Protein AF-A0A2H1W1W8-F1 (afdb_monomer_lite)

Foldseek 3Di:
DDDDDDDDDDDDDDDDPPPPPPPPPPDDDPPPPFDFQPDDDPVLVVVCVPPQDDDDDVPDDPDDDPVNVLSVSLSRGDPVPDDPVVVVLCPDVLVVQLVVLVVVLVVLVVVVVVVVVVVVVCVVPDPDDPVVVVVVVVSVVVSVVSVVSNVVSVVVSVD

InterPro domains:
  IPR026142 Protein phosphatase 1 regulatory subunit 36 [PF14895] (29-158)
  IPR026142 Protein phosphatase 1 regulatory subunit 36 [PTHR21055] (28-158)

Organism: Spodoptera frugiperda (NCBI:txid7108)

Sequence (159 aa):
MGRVRDATRCTHGDNPPVHRVHIQTKTKLPTGTVKFKDEVDIIEQIRYRRLYRRRLKIGEADVITLQDIKDLALFTAPTSILTPKLIHMLHTPTIERFLRALILYCAYYLQTAAEMSKRMSELISKVRTLNCDRIENEFQDNLADLRLLVAKEYCMFLI

Radius of gyration: 29.95 Å; chains: 1; bounding box: 75×99×59 Å

Structure (mmCIF, N/CA/C/O backbone):
data_AF-A0A2H1W1W8-F1
#
_entry.id   AF-A0A2H1W1W8-F1
#
loop_
_atom_site.group_PDB
_atom_site.id
_atom_site.type_symbol
_atom_site.label_atom_id
_atom_site.label_alt_id
_atom_site.label_comp_id
_atom_site.label_asym_id
_atom_site.label_entity_id
_atom_site.label_seq_id
_atom_site.pdbx_PDB_ins_code
_atom_site.Cartn_x
_atom_site.Cartn_y
_atom_site.Cartn_z
_atom_site.occupancy
_atom_site.B_iso_or_equiv
_atom_site.auth_seq_id
_atom_site.auth_comp_id
_atom_site.auth_asym_id
_atom_site.auth_atom_id
_atom_site.pdbx_PDB_model_num
ATOM 1 N N . MET A 1 1 ? 47.099 -76.247 8.433 1.00 41.72 1 MET A N 1
ATOM 2 C CA . MET A 1 1 ? 47.334 -74.894 8.983 1.00 41.72 1 MET A CA 1
ATOM 3 C C . MET A 1 1 ? 46.129 -74.047 8.616 1.00 41.72 1 MET A C 1
ATOM 5 O O . MET A 1 1 ? 45.891 -73.856 7.441 1.00 41.72 1 MET A O 1
ATOM 9 N N . GLY A 1 2 ? 45.221 -73.642 9.489 1.00 39.47 2 GLY A N 1
ATOM 10 C CA . GLY A 1 2 ? 45.345 -73.295 10.901 1.00 39.47 2 GLY A CA 1
ATOM 11 C C . GLY A 1 2 ? 44.560 -71.993 11.083 1.00 39.47 2 GLY A C 1
ATOM 12 O O . GLY A 1 2 ? 45.148 -70.952 11.334 1.00 39.47 2 GLY A O 1
ATOM 13 N N . ARG A 1 3 ? 43.246 -72.044 10.813 1.00 42.91 3 ARG A N 1
ATOM 14 C CA . ARG A 1 3 ? 42.294 -70.933 10.957 1.00 42.91 3 ARG A CA 1
ATOM 15 C C . ARG A 1 3 ? 41.987 -70.787 12.450 1.00 42.91 3 ARG A C 1
ATOM 17 O O . ARG A 1 3 ? 41.343 -71.665 13.025 1.00 42.91 3 ARG A O 1
ATOM 24 N N . VAL A 1 4 ? 42.512 -69.732 13.067 1.00 47.25 4 VAL A N 1
ATOM 25 C CA . VAL A 1 4 ? 42.309 -69.420 14.488 1.00 47.25 4 VAL A CA 1
ATOM 26 C C . VAL A 1 4 ? 41.031 -68.592 14.657 1.00 47.25 4 VAL A C 1
ATOM 28 O O . VAL A 1 4 ? 40.741 -67.696 13.868 1.00 47.25 4 VAL A O 1
ATOM 31 N N . ARG A 1 5 ? 40.257 -69.023 15.653 1.00 43.16 5 ARG A N 1
ATOM 32 C CA . ARG A 1 5 ? 38.948 -68.575 16.152 1.00 43.16 5 ARG A CA 1
ATOM 33 C C . ARG A 1 5 ? 39.159 -67.313 17.024 1.00 43.16 5 ARG A C 1
ATOM 35 O O . ARG A 1 5 ? 40.300 -66.997 17.326 1.00 43.16 5 ARG A O 1
ATOM 42 N N . ASP A 1 6 ? 38.201 -66.455 17.360 1.00 34.97 6 ASP A N 1
ATOM 43 C CA . ASP A 1 6 ? 37.023 -66.635 18.224 1.00 34.97 6 ASP A CA 1
ATOM 44 C C . ASP A 1 6 ? 36.263 -65.283 18.215 1.00 34.97 6 ASP A C 1
ATOM 46 O O . ASP A 1 6 ? 36.877 -64.222 18.177 1.00 34.97 6 ASP A O 1
ATOM 50 N N . ALA A 1 7 ? 34.948 -65.236 17.996 1.00 43.81 7 ALA A N 1
ATOM 51 C CA . ALA A 1 7 ? 33.893 -65.276 19.015 1.00 43.81 7 ALA A CA 1
ATOM 52 C C . ALA A 1 7 ? 33.990 -64.185 20.104 1.00 43.81 7 ALA A C 1
ATOM 54 O O . ALA A 1 7 ? 34.647 -64.365 21.123 1.00 43.81 7 ALA A O 1
ATOM 55 N N . THR A 1 8 ? 33.203 -63.107 19.971 1.00 47.31 8 THR A N 1
ATOM 56 C CA . THR A 1 8 ? 32.533 -62.505 21.140 1.00 47.31 8 THR A CA 1
ATOM 57 C C . THR A 1 8 ? 31.235 -61.799 20.741 1.00 47.31 8 THR A C 1
ATOM 59 O O . THR A 1 8 ? 31.214 -60.825 19.995 1.00 47.31 8 THR A O 1
ATOM 62 N N . ARG A 1 9 ? 30.134 -62.353 21.248 1.00 44.56 9 ARG A N 1
ATOM 63 C CA . ARG A 1 9 ? 28.786 -61.789 21.318 1.00 44.56 9 ARG A CA 1
ATOM 64 C C . ARG A 1 9 ? 28.676 -61.089 22.675 1.00 44.56 9 ARG A C 1
ATOM 66 O O . ARG A 1 9 ? 28.782 -61.791 23.671 1.00 44.56 9 ARG A O 1
ATOM 73 N N . CYS A 1 10 ? 28.393 -59.787 22.703 1.00 38.91 10 CYS A N 1
ATOM 74 C CA . CYS A 1 10 ? 27.940 -59.031 23.885 1.00 38.91 10 CYS A CA 1
ATOM 75 C C . CYS A 1 10 ? 26.946 -57.963 23.381 1.00 38.91 10 CYS A C 1
ATOM 77 O O . CYS A 1 10 ? 27.327 -57.116 22.583 1.00 38.91 10 CYS A O 1
ATOM 79 N N . THR A 1 11 ? 25.631 -58.191 23.469 1.00 43.34 11 THR A N 1
ATOM 80 C CA . THR A 1 11 ? 24.704 -57.852 24.575 1.00 43.34 11 THR A CA 1
ATOM 81 C C . THR A 1 11 ? 24.302 -56.380 24.633 1.00 43.34 11 THR A C 1
ATOM 83 O O . THR A 1 11 ? 25.142 -55.493 24.712 1.00 43.34 11 THR A O 1
ATOM 86 N N . HIS A 1 12 ? 22.977 -56.194 24.619 1.00 46.44 12 HIS A N 1
ATOM 87 C CA . HIS A 1 12 ? 22.207 -55.019 25.021 1.00 46.44 12 HIS A CA 1
ATOM 88 C C . HIS A 1 12 ? 22.942 -54.054 25.962 1.00 46.44 12 HIS A C 1
ATOM 90 O O . HIS A 1 12 ? 23.373 -54.450 27.041 1.00 46.44 12 HIS A O 1
ATOM 96 N N . GLY A 1 13 ? 22.981 -52.783 25.562 1.00 39.59 13 GLY A N 1
ATOM 97 C CA . GLY A 1 13 ? 23.366 -51.650 26.395 1.00 39.59 13 GLY A CA 1
ATOM 98 C C . GLY A 1 13 ? 22.511 -50.440 26.029 1.00 39.59 13 GLY A C 1
ATOM 99 O O . GLY A 1 13 ? 22.829 -49.710 25.099 1.00 39.59 13 GLY A O 1
ATOM 100 N N . ASP A 1 14 ? 21.364 -50.345 26.697 1.00 44.12 14 ASP A N 1
ATOM 101 C CA . ASP A 1 14 ? 20.622 -49.147 27.100 1.00 44.12 14 ASP A CA 1
ATOM 102 C C . ASP A 1 14 ? 20.919 -47.828 26.367 1.00 44.12 14 ASP A C 1
ATOM 104 O O . ASP A 1 14 ? 21.763 -47.029 26.774 1.00 44.12 14 ASP A O 1
ATOM 108 N N . ASN A 1 15 ? 20.109 -47.523 25.348 1.00 48.34 15 ASN A N 1
ATOM 109 C CA . ASN A 1 15 ? 19.872 -46.127 24.991 1.00 48.34 15 ASN A CA 1
ATOM 110 C C . ASN A 1 15 ? 18.976 -45.505 26.077 1.00 48.34 15 ASN A C 1
ATOM 112 O O . ASN A 1 15 ? 17.909 -46.064 26.354 1.00 48.34 15 ASN A O 1
ATOM 116 N N . PRO A 1 16 ? 19.344 -44.355 26.674 1.00 52.91 16 PRO A N 1
ATOM 117 C CA . PRO A 1 16 ? 18.471 -43.682 27.624 1.00 52.91 16 PRO A CA 1
ATOM 118 C C . PRO A 1 16 ? 17.155 -43.313 26.924 1.00 52.91 16 PRO A C 1
ATOM 120 O O . PRO A 1 16 ? 17.172 -42.937 25.744 1.00 52.91 16 PRO A O 1
ATOM 123 N N . PRO A 1 17 ? 16.001 -43.405 27.609 1.00 48.62 17 PRO A N 1
ATOM 124 C CA . PRO A 1 17 ? 14.740 -43.014 27.012 1.00 48.62 17 PRO A CA 1
ATOM 125 C C . PRO A 1 17 ? 14.812 -41.518 26.720 1.00 48.62 17 PRO A C 1
ATOM 127 O O . PRO A 1 17 ? 14.807 -40.687 27.628 1.00 48.62 17 PRO A O 1
ATOM 130 N N . VAL A 1 18 ? 14.885 -41.165 25.436 1.00 48.75 18 VAL A N 1
ATOM 131 C CA . VAL A 1 18 ? 14.660 -39.792 24.996 1.00 48.75 18 VAL A CA 1
ATOM 132 C C . VAL A 1 18 ? 13.235 -39.470 25.408 1.00 48.75 18 VAL A C 1
ATOM 134 O O . VAL A 1 18 ? 12.277 -39.945 24.794 1.00 48.75 18 VAL A O 1
ATOM 137 N N . HIS A 1 19 ? 13.100 -38.708 26.489 1.00 45.53 19 HIS A N 1
ATOM 138 C CA . HIS A 1 19 ? 11.830 -38.176 26.934 1.00 45.53 19 HIS A CA 1
ATOM 139 C C . HIS A 1 19 ? 11.368 -37.221 25.834 1.00 45.53 19 HIS A C 1
ATOM 141 O O . HIS A 1 19 ? 11.735 -36.047 25.796 1.00 45.53 19 HIS A O 1
ATOM 147 N N . ARG A 1 20 ? 10.624 -37.755 24.858 1.00 44.97 20 ARG A N 1
ATOM 148 C CA . ARG A 1 20 ? 9.883 -36.939 23.908 1.00 44.97 20 ARG A CA 1
ATOM 149 C C . ARG A 1 20 ? 8.848 -36.219 24.743 1.00 44.97 20 ARG A C 1
ATOM 151 O O . ARG A 1 20 ? 7.777 -36.750 25.019 1.00 44.97 20 ARG A O 1
ATOM 158 N N . VAL A 1 21 ? 9.198 -35.010 25.166 1.00 42.16 21 VAL A N 1
ATOM 159 C CA . VAL A 1 21 ? 8.221 -34.029 25.597 1.00 42.16 21 VAL A CA 1
ATOM 160 C C . VAL A 1 21 ? 7.298 -33.869 24.400 1.00 42.16 21 VAL A C 1
ATOM 162 O O . VAL A 1 21 ? 7.633 -33.215 23.412 1.00 42.16 21 VAL A O 1
ATOM 165 N N . HIS A 1 22 ? 6.151 -34.541 24.449 1.00 38.12 22 HIS A N 1
ATOM 166 C CA . HIS A 1 22 ? 5.018 -34.165 23.637 1.00 38.12 22 HIS A CA 1
ATOM 167 C C . HIS A 1 22 ? 4.663 -32.760 24.096 1.00 38.12 22 HIS A C 1
ATOM 169 O O . HIS A 1 22 ? 3.905 -32.568 25.045 1.00 38.12 22 HIS A O 1
ATOM 175 N N . ILE A 1 23 ? 5.258 -31.763 23.441 1.00 45.50 23 ILE A N 1
ATOM 176 C CA . ILE A 1 23 ? 4.720 -30.418 23.454 1.00 45.50 23 ILE A CA 1
ATOM 177 C C . ILE A 1 23 ? 3.354 -30.594 22.807 1.00 45.50 23 ILE A C 1
ATOM 179 O O . ILE A 1 23 ? 3.235 -30.688 21.584 1.00 45.50 23 ILE A O 1
ATOM 183 N N . GLN A 1 24 ? 2.328 -30.740 23.645 1.00 45.66 24 GLN A N 1
ATOM 184 C CA . GLN A 1 24 ? 0.956 -30.550 23.228 1.00 45.66 24 GLN A CA 1
ATOM 185 C C . GLN A 1 24 ? 0.908 -29.114 22.728 1.00 45.66 24 GLN A C 1
ATOM 187 O O . GLN A 1 24 ? 0.826 -28.158 23.500 1.00 45.66 24 GLN A O 1
ATOM 192 N N . THR A 1 25 ? 1.080 -28.963 21.418 1.00 41.34 25 THR A N 1
ATOM 193 C CA . THR A 1 25 ? 0.822 -27.715 20.730 1.00 41.34 25 THR A CA 1
ATOM 194 C C . THR A 1 25 ? -0.648 -27.445 20.980 1.00 41.34 25 THR A C 1
ATOM 196 O O . THR A 1 25 ? -1.522 -28.111 20.430 1.00 41.34 25 THR A O 1
ATOM 199 N N . LYS A 1 26 ? -0.904 -26.533 21.925 1.00 44.88 26 LYS A N 1
ATOM 200 C CA . LYS A 1 26 ? -2.225 -25.974 22.183 1.00 44.88 26 LYS A CA 1
ATOM 201 C C . LYS A 1 26 ? -2.852 -25.691 20.824 1.00 44.88 26 LYS A C 1
ATOM 203 O O . LYS A 1 26 ? -2.253 -24.991 20.012 1.00 44.88 26 LYS A O 1
ATOM 208 N N . THR A 1 27 ? -3.986 -26.346 20.604 1.00 43.72 27 THR A N 1
ATOM 209 C CA . THR A 1 27 ? -4.968 -26.188 19.536 1.00 43.72 27 THR A CA 1
ATOM 210 C C . THR A 1 27 ? -4.552 -25.170 18.481 1.00 43.72 27 THR A C 1
ATOM 212 O O . THR A 1 27 ? -4.613 -23.965 18.726 1.00 43.72 27 THR A O 1
ATOM 215 N N . LYS A 1 28 ? -4.147 -25.649 17.297 1.00 47.00 28 LYS A N 1
ATOM 216 C CA . LYS A 1 28 ? -4.035 -24.794 16.112 1.00 47.00 28 LYS A CA 1
ATOM 217 C C . LYS A 1 28 ? -5.337 -23.998 16.018 1.00 47.00 28 LYS A C 1
ATOM 219 O O . LYS A 1 28 ? -6.398 -24.606 15.871 1.00 47.00 28 LYS A O 1
ATOM 224 N N . LEU A 1 29 ? -5.266 -22.669 16.158 1.00 53.66 29 LEU A N 1
ATOM 225 C CA . LEU A 1 29 ? -6.392 -21.815 15.791 1.00 53.66 29 LEU A CA 1
ATOM 226 C C . LEU A 1 29 ? -6.815 -22.252 14.389 1.00 53.66 29 LEU A C 1
ATOM 228 O O . LEU A 1 29 ? -5.928 -22.495 13.561 1.00 53.66 29 LEU A O 1
ATOM 232 N N . PRO A 1 30 ? -8.118 -22.376 14.100 1.00 48.28 30 PRO A N 1
ATOM 233 C CA . PRO A 1 30 ? -8.533 -22.602 12.739 1.00 48.28 30 PRO A CA 1
ATOM 234 C C . PRO A 1 30 ? -8.037 -21.386 11.967 1.00 48.28 30 PRO A C 1
ATOM 236 O O . PRO A 1 30 ? -8.612 -20.304 12.044 1.00 48.28 30 PRO A O 1
ATOM 239 N N . THR A 1 31 ? -6.965 -21.558 11.199 1.00 47.75 31 THR A N 1
ATOM 240 C CA . THR A 1 31 ? -6.624 -20.694 10.070 1.00 47.75 31 THR A CA 1
ATOM 241 C C . THR A 1 31 ? -7.668 -20.946 8.977 1.00 47.75 31 THR A C 1
ATOM 243 O O . THR A 1 31 ? -7.352 -21.250 7.833 1.00 47.75 31 THR A O 1
ATOM 246 N N . GLY A 1 32 ? -8.947 -20.926 9.367 1.00 54.88 32 GLY A N 1
ATOM 247 C CA . GLY A 1 32 ? -10.075 -20.882 8.471 1.00 54.88 32 GLY A CA 1
ATOM 248 C C . GLY A 1 32 ? -9.955 -19.576 7.720 1.00 54.88 32 GLY A C 1
ATOM 249 O O . GLY A 1 32 ? -9.604 -18.548 8.299 1.00 54.88 32 GLY A O 1
ATOM 250 N N . THR A 1 33 ? -10.172 -19.652 6.417 1.00 62.19 33 THR A N 1
ATOM 251 C CA . THR A 1 33 ? -10.1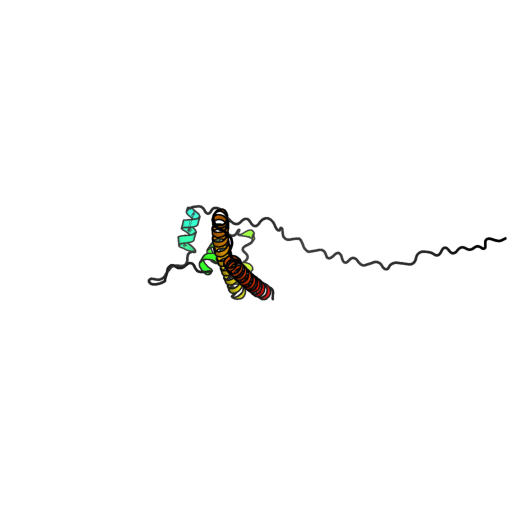29 -18.533 5.488 1.00 62.19 33 THR A CA 1
ATOM 252 C C . THR A 1 33 ? -10.922 -17.370 6.080 1.00 62.19 33 THR A C 1
ATOM 254 O O . THR A 1 33 ? -12.151 -17.402 6.101 1.00 62.19 33 THR A O 1
ATOM 257 N N . VAL A 1 34 ? -10.230 -16.368 6.628 1.00 66.25 34 VAL A N 1
ATOM 258 C CA . VAL A 1 34 ? -10.862 -15.119 7.051 1.00 66.25 34 VAL A CA 1
ATOM 259 C C . VAL A 1 34 ? -11.370 -14.481 5.768 1.00 66.25 34 VAL A C 1
ATOM 261 O O . VAL A 1 34 ? -10.583 -13.978 4.971 1.00 66.25 34 VAL A O 1
ATOM 264 N N . LYS A 1 35 ? -12.676 -14.582 5.528 1.00 72.44 35 LYS A N 1
ATOM 265 C CA . LYS A 1 35 ? -13.321 -13.960 4.378 1.00 72.44 35 LYS A CA 1
ATOM 266 C C . LYS A 1 35 ? -13.807 -12.592 4.812 1.00 72.44 35 LYS A C 1
ATOM 268 O O . LYS A 1 35 ? -14.715 -12.484 5.636 1.00 72.44 35 LYS A O 1
ATOM 273 N N . PHE A 1 36 ? -13.150 -11.564 4.296 1.00 76.00 36 PHE A N 1
ATOM 274 C CA . PHE A 1 36 ? -13.694 -10.218 4.346 1.00 76.00 36 PHE A CA 1
ATOM 275 C C . PHE A 1 36 ? -14.960 -10.171 3.499 1.00 76.00 36 PHE A C 1
ATOM 277 O O . PHE A 1 36 ? -15.181 -11.015 2.627 1.00 76.00 36 PHE A O 1
ATOM 284 N N . LYS A 1 37 ? -15.829 -9.210 3.799 1.00 79.50 37 LYS A N 1
ATOM 285 C CA . LYS A 1 37 ? -17.018 -9.008 2.989 1.00 79.50 37 LYS A CA 1
ATOM 286 C C . LYS A 1 37 ? -16.611 -8.349 1.666 1.00 79.50 37 LYS A C 1
ATOM 288 O O . LYS A 1 37 ? -16.344 -7.152 1.646 1.00 79.50 37 LYS A O 1
ATOM 293 N N . ASP A 1 38 ? -16.548 -9.144 0.598 1.00 71.25 38 ASP A N 1
ATOM 294 C CA . ASP A 1 38 ? -16.136 -8.680 -0.738 1.00 71.25 38 ASP A CA 1
ATOM 295 C C . ASP A 1 38 ? -17.168 -7.721 -1.361 1.00 71.25 38 ASP A C 1
ATOM 297 O O . ASP A 1 38 ? -16.807 -6.764 -2.044 1.00 71.25 38 ASP A O 1
ATOM 301 N N . GLU A 1 39 ? -18.456 -7.932 -1.069 1.00 79.06 39 GLU A N 1
ATOM 302 C CA . GLU A 1 39 ? -19.560 -7.111 -1.569 1.00 79.06 39 GLU A CA 1
ATOM 303 C C . GLU A 1 39 ? -20.322 -6.447 -0.416 1.00 79.06 39 GLU A C 1
ATOM 305 O O . GLU A 1 39 ? -20.899 -7.111 0.449 1.00 79.06 39 GLU A O 1
ATOM 310 N N . VAL A 1 40 ? -20.343 -5.113 -0.412 1.00 81.50 40 VAL A N 1
ATOM 311 C CA . VAL A 1 40 ? -21.099 -4.308 0.556 1.00 81.50 40 VAL A CA 1
ATOM 312 C C . VAL A 1 40 ? -22.380 -3.816 -0.106 1.00 81.50 40 VAL A C 1
ATOM 314 O O . VAL A 1 40 ? -22.326 -3.048 -1.072 1.00 81.50 40 VAL A O 1
ATOM 317 N N . ASP A 1 41 ? -23.524 -4.224 0.442 1.00 88.19 41 ASP A N 1
ATOM 318 C CA . ASP A 1 41 ? -24.841 -3.819 -0.053 1.00 88.19 41 ASP A CA 1
ATOM 319 C C . ASP A 1 41 ? -25.045 -2.296 0.066 1.00 88.19 41 ASP A C 1
ATOM 321 O O . ASP A 1 41 ? -24.470 -1.628 0.930 1.00 88.19 41 ASP A O 1
ATOM 325 N N . ILE A 1 42 ? -25.905 -1.727 -0.778 1.00 89.12 42 ILE A N 1
ATOM 326 C CA . ILE A 1 42 ? -26.215 -0.292 -0.818 1.00 89.12 42 ILE A CA 1
ATOM 327 C C . ILE A 1 42 ? -26.665 0.205 0.564 1.00 89.12 42 ILE A C 1
ATOM 329 O O . ILE A 1 42 ? -26.261 1.287 1.000 1.00 89.12 42 ILE A O 1
ATOM 333 N N . ILE A 1 43 ? -27.453 -0.593 1.292 1.00 89.44 43 ILE A N 1
ATOM 334 C CA . ILE A 1 43 ? -27.926 -0.246 2.639 1.00 89.44 43 ILE A CA 1
ATOM 335 C C . ILE A 1 43 ? -26.746 -0.111 3.612 1.00 89.44 43 ILE A C 1
ATOM 337 O O . ILE A 1 43 ? -26.684 0.837 4.402 1.00 89.44 43 ILE A O 1
ATOM 341 N N . GLU A 1 44 ? -25.779 -1.023 3.542 1.00 87.44 44 GLU A N 1
ATOM 342 C CA . GLU A 1 44 ? -24.575 -0.990 4.372 1.00 87.44 44 GLU A CA 1
ATOM 343 C C . GLU A 1 44 ? -23.643 0.154 3.987 1.00 87.44 44 GLU A C 1
ATOM 345 O O . GLU A 1 44 ? -23.096 0.814 4.871 1.00 87.44 44 GLU A O 1
ATOM 350 N N . GLN A 1 45 ? -23.530 0.473 2.696 1.00 88.25 45 GLN A N 1
ATOM 351 C CA . GLN A 1 45 ? -22.792 1.650 2.243 1.00 88.25 45 GLN A CA 1
ATOM 352 C C . GLN A 1 45 ? -23.407 2.942 2.794 1.00 88.25 45 GLN A C 1
ATOM 354 O O . GLN A 1 45 ? -22.684 3.815 3.282 1.00 88.25 45 GLN A O 1
ATOM 359 N N . ILE A 1 46 ? -24.738 3.075 2.760 1.00 90.50 46 ILE A N 1
ATOM 360 C CA . ILE A 1 46 ? -25.443 4.225 3.347 1.00 90.50 46 ILE A CA 1
ATOM 361 C C . ILE A 1 46 ? -25.191 4.280 4.857 1.00 90.50 46 ILE A C 1
ATOM 363 O O . ILE A 1 46 ? -24.910 5.356 5.395 1.00 90.50 46 ILE A O 1
ATOM 367 N N . ARG A 1 47 ? -25.242 3.133 5.544 1.00 91.12 47 ARG A N 1
ATOM 368 C CA . ARG A 1 47 ? -24.950 3.036 6.980 1.00 91.12 47 ARG A CA 1
ATOM 369 C C . ARG A 1 47 ? -23.515 3.473 7.292 1.00 91.12 47 ARG A C 1
ATOM 371 O O . ARG A 1 47 ? -23.333 4.304 8.181 1.00 91.12 47 ARG A O 1
ATOM 378 N N . TYR A 1 48 ? -22.527 3.001 6.529 1.00 90.56 48 TYR A N 1
ATOM 379 C CA . TYR A 1 48 ? -21.122 3.399 6.662 1.00 90.56 48 TYR A CA 1
ATOM 380 C C . TYR A 1 48 ? -20.946 4.912 6.515 1.00 90.56 48 TYR A C 1
ATOM 382 O O . TYR A 1 48 ? -20.395 5.577 7.394 1.00 90.56 48 TYR A O 1
ATOM 390 N N . ARG A 1 49 ? -21.501 5.485 5.440 1.00 87.88 49 ARG A N 1
ATOM 391 C CA . ARG A 1 49 ? -21.410 6.924 5.149 1.00 87.88 49 ARG A CA 1
ATOM 392 C C . ARG A 1 49 ? -22.038 7.800 6.231 1.00 87.88 49 ARG A C 1
ATOM 394 O O . ARG A 1 49 ? -21.546 8.898 6.462 1.00 87.88 49 ARG A O 1
ATOM 401 N N . ARG A 1 50 ? -23.121 7.346 6.867 1.00 88.62 50 ARG A N 1
ATOM 402 C CA . ARG A 1 50 ? -23.835 8.125 7.891 1.00 88.62 50 ARG A CA 1
ATOM 403 C C . ARG A 1 50 ? -23.201 8.035 9.277 1.00 88.62 50 ARG A C 1
ATOM 405 O O . ARG A 1 50 ? -23.230 9.029 10.002 1.00 88.62 50 ARG A O 1
ATOM 412 N N . LEU A 1 51 ? -22.695 6.859 9.652 1.00 86.94 51 LEU A N 1
ATOM 413 C CA . LEU A 1 51 ? -22.318 6.557 11.038 1.00 86.94 51 LEU A CA 1
ATOM 414 C C . LEU A 1 51 ? -20.810 6.451 11.273 1.00 86.94 51 LEU A C 1
ATOM 416 O O . LEU A 1 51 ? -20.363 6.778 12.366 1.00 86.94 51 LEU A O 1
ATOM 420 N N . TYR A 1 52 ? -20.043 5.997 10.281 1.00 85.69 52 TYR A N 1
ATOM 421 C CA . TYR A 1 52 ? -18.641 5.605 10.475 1.00 85.69 52 TYR A CA 1
ATOM 422 C C . TYR A 1 52 ? -17.654 6.481 9.704 1.00 85.69 52 TYR A C 1
ATOM 424 O O . TYR A 1 52 ? -16.509 6.623 10.115 1.00 85.69 52 TYR A O 1
ATOM 432 N N . ARG A 1 53 ? -18.086 7.119 8.610 1.00 86.50 53 ARG A N 1
ATOM 433 C CA . ARG A 1 53 ? -17.238 8.057 7.868 1.00 86.50 53 ARG A CA 1
ATOM 434 C C . ARG A 1 53 ? -16.916 9.292 8.719 1.00 86.50 53 ARG A C 1
ATOM 436 O O . ARG A 1 53 ? -17.821 9.935 9.258 1.00 86.50 53 ARG A O 1
ATOM 443 N N . ARG A 1 54 ? -15.637 9.683 8.746 1.00 85.56 54 ARG A N 1
ATOM 444 C CA . ARG A 1 54 ? -15.182 10.962 9.307 1.00 85.56 54 ARG A CA 1
ATOM 445 C C . ARG A 1 54 ? -15.956 12.130 8.686 1.00 85.56 54 ARG A C 1
ATOM 447 O O . ARG A 1 54 ? -16.054 12.250 7.466 1.00 85.56 54 ARG A O 1
ATOM 454 N N . ARG A 1 55 ? -16.505 13.011 9.527 1.00 84.19 55 ARG A N 1
ATOM 455 C CA . ARG A 1 55 ? -17.166 14.240 9.066 1.00 84.19 55 ARG A CA 1
ATOM 456 C C . ARG A 1 55 ? -16.107 15.295 8.773 1.00 84.19 55 ARG A C 1
ATOM 458 O O . ARG A 1 55 ? -15.409 15.714 9.692 1.00 84.19 55 ARG A O 1
ATOM 465 N N . LEU A 1 56 ? -16.011 15.703 7.512 1.00 84.06 56 LEU A N 1
ATOM 466 C CA 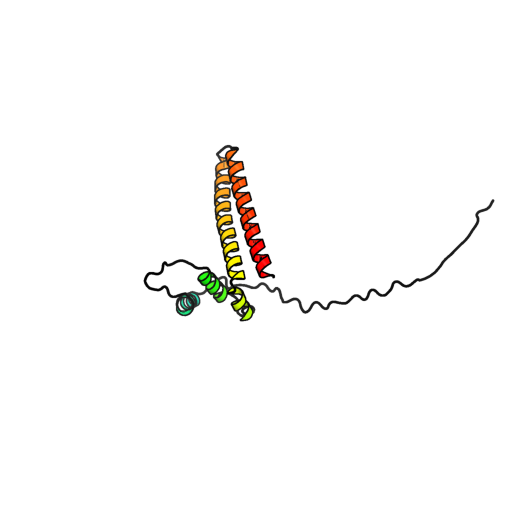. LEU A 1 56 ? -15.147 16.805 7.100 1.00 84.06 56 LEU A CA 1
ATOM 467 C C . LEU A 1 56 ? -15.673 18.107 7.700 1.00 84.06 56 LEU A C 1
ATOM 469 O O . LEU A 1 56 ? -16.873 18.396 7.625 1.00 84.06 56 LEU A O 1
ATOM 473 N N . LYS A 1 57 ? -14.782 18.886 8.309 1.00 83.44 57 LYS A N 1
ATOM 474 C CA . LYS A 1 57 ? -15.113 20.249 8.728 1.00 83.44 57 LYS A CA 1
ATOM 475 C C . LYS A 1 57 ? -15.083 21.179 7.519 1.00 83.44 57 LYS A C 1
ATOM 477 O O . LYS A 1 57 ? -14.411 20.917 6.524 1.00 83.44 57 LYS A O 1
ATOM 482 N N . ILE A 1 58 ? -15.808 22.289 7.615 1.00 82.56 58 ILE A N 1
ATOM 483 C CA . ILE A 1 58 ? -15.796 23.329 6.583 1.00 82.56 58 ILE A CA 1
ATOM 484 C C . ILE A 1 58 ? -14.354 23.846 6.448 1.00 82.56 58 ILE A C 1
ATOM 486 O O . ILE A 1 58 ? -13.796 24.357 7.416 1.00 82.56 58 ILE A O 1
ATOM 490 N N . GLY A 1 59 ? -13.759 23.678 5.263 1.00 84.88 59 GLY A N 1
ATOM 491 C CA . GLY A 1 59 ? -12.382 24.088 4.960 1.00 84.88 59 GLY A CA 1
ATOM 492 C C . GLY A 1 59 ? -11.322 22.981 5.045 1.00 84.88 59 GLY A C 1
ATOM 493 O O . GLY A 1 59 ? -10.173 23.238 4.698 1.00 84.88 59 GLY A O 1
ATOM 494 N N . GLU A 1 60 ? -11.668 21.757 5.458 1.00 85.56 60 GLU A N 1
ATOM 495 C CA . GLU A 1 60 ? -10.743 20.619 5.364 1.00 85.56 60 GLU A CA 1
ATOM 496 C C . GLU A 1 60 ? -10.709 20.047 3.940 1.00 85.56 60 GLU A C 1
ATOM 498 O O . GLU A 1 60 ? -11.742 19.906 3.284 1.00 85.56 60 GLU A O 1
ATOM 503 N N . ALA A 1 61 ? -9.509 19.697 3.468 1.00 82.81 61 ALA A N 1
ATOM 504 C CA . ALA A 1 61 ? -9.339 19.026 2.187 1.00 82.81 61 ALA A CA 1
ATOM 505 C C . ALA A 1 61 ? -9.926 17.607 2.241 1.00 82.81 61 ALA A C 1
ATOM 507 O O . ALA A 1 61 ? -9.667 16.853 3.185 1.00 82.81 61 ALA A O 1
ATOM 508 N N . ASP A 1 62 ? -10.682 17.236 1.208 1.00 85.88 62 ASP A N 1
ATOM 509 C CA . ASP A 1 62 ? -11.233 15.889 1.047 1.00 85.88 62 ASP A CA 1
ATOM 510 C C . ASP A 1 62 ? -10.126 14.925 0.594 1.00 85.88 62 ASP A C 1
ATOM 512 O O . ASP A 1 62 ? -9.929 14.666 -0.593 1.00 85.88 62 ASP A O 1
ATOM 516 N N . VAL A 1 63 ? -9.327 14.466 1.562 1.00 89.62 63 VAL A N 1
ATOM 517 C CA . VAL A 1 63 ? -8.226 13.520 1.355 1.00 89.62 63 VAL A CA 1
ATOM 518 C C . VAL A 1 63 ? -8.458 12.241 2.146 1.00 89.62 63 VAL A C 1
ATOM 520 O O . VAL A 1 63 ? -8.821 12.271 3.326 1.00 89.62 63 VAL A O 1
ATOM 523 N N . ILE A 1 64 ? -8.202 11.107 1.492 1.00 90.00 64 ILE A N 1
ATOM 524 C CA . ILE A 1 64 ? -8.282 9.783 2.110 1.00 90.00 64 ILE A CA 1
ATOM 525 C C . ILE A 1 64 ? -7.080 9.611 3.036 1.00 90.00 64 ILE A C 1
ATOM 527 O O . ILE A 1 64 ? -5.927 9.658 2.606 1.00 90.00 64 ILE A O 1
ATOM 531 N N . THR A 1 65 ? -7.348 9.403 4.319 1.00 91.50 65 THR A N 1
ATOM 532 C CA . THR A 1 65 ? -6.322 9.173 5.336 1.00 91.50 65 THR A CA 1
ATOM 533 C C . THR A 1 65 ? -6.190 7.690 5.664 1.00 91.50 65 THR A C 1
ATOM 535 O O . THR A 1 65 ? -7.075 6.883 5.388 1.00 91.50 65 THR A O 1
ATOM 538 N N . LEU A 1 66 ? -5.091 7.321 6.331 1.00 92.31 66 LEU A N 1
ATOM 539 C CA . LEU A 1 66 ? -4.918 5.960 6.844 1.00 92.31 66 LEU A CA 1
ATOM 540 C C . LEU A 1 66 ? -6.049 5.553 7.801 1.00 92.31 66 LEU A C 1
ATOM 542 O O . LEU A 1 66 ? -6.408 4.380 7.858 1.00 92.31 66 LEU A O 1
ATOM 546 N N . GLN A 1 67 ? -6.621 6.509 8.540 1.00 90.75 67 GLN A N 1
ATOM 547 C CA . GLN A 1 67 ? -7.749 6.232 9.422 1.00 90.75 67 GLN A CA 1
ATOM 548 C C . GLN A 1 67 ? -8.978 5.794 8.621 1.00 90.75 67 GLN A C 1
ATOM 550 O O . GLN A 1 67 ? -9.572 4.777 8.956 1.00 90.75 67 GLN A O 1
ATOM 555 N N . ASP A 1 68 ? -9.276 6.475 7.511 1.00 91.06 68 ASP A N 1
ATOM 556 C CA . ASP A 1 68 ? -10.408 6.124 6.648 1.00 91.06 68 ASP A CA 1
ATOM 557 C C . ASP A 1 68 ? -10.264 4.696 6.076 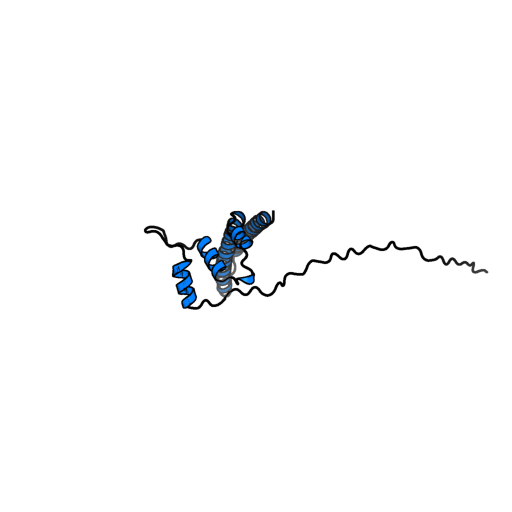1.00 91.06 68 ASP A C 1
ATOM 559 O O . ASP A 1 68 ? -11.250 3.967 5.955 1.00 91.06 68 ASP A O 1
ATOM 563 N N . ILE A 1 69 ? -9.028 4.267 5.776 1.00 91.75 69 ILE A N 1
ATOM 564 C CA . ILE A 1 69 ? -8.716 2.897 5.328 1.00 91.75 69 ILE A CA 1
ATOM 565 C C . ILE A 1 69 ? -8.939 1.885 6.462 1.00 91.75 69 ILE A C 1
ATOM 567 O O . ILE A 1 69 ? -9.552 0.840 6.239 1.00 91.75 69 ILE A O 1
ATOM 571 N N . LYS A 1 70 ? -8.465 2.185 7.680 1.00 91.81 70 LYS A N 1
ATOM 572 C CA . LYS A 1 70 ? -8.659 1.322 8.859 1.00 91.81 70 LYS A CA 1
ATOM 573 C C . LYS A 1 70 ? -10.141 1.157 9.191 1.00 91.81 70 LYS A C 1
ATOM 575 O O . LYS A 1 70 ? -10.581 0.034 9.420 1.00 91.81 70 LYS A O 1
ATOM 580 N N . ASP A 1 71 ? -10.907 2.243 9.179 1.00 90.94 71 ASP A N 1
ATOM 581 C CA . ASP A 1 71 ? -12.335 2.227 9.508 1.00 90.94 71 ASP A CA 1
ATOM 582 C C . ASP A 1 71 ? -13.128 1.389 8.496 1.00 90.94 71 ASP A C 1
ATOM 584 O O . ASP A 1 71 ? -13.987 0.592 8.880 1.00 90.94 71 ASP A O 1
ATOM 588 N N . LEU A 1 72 ? -12.783 1.487 7.207 1.00 90.44 72 LEU A N 1
ATOM 589 C CA . LEU A 1 72 ? -13.383 0.662 6.160 1.00 90.44 72 LEU A CA 1
ATOM 590 C C . LEU A 1 72 ? -13.015 -0.823 6.312 1.00 90.44 72 LEU A C 1
ATOM 592 O O . LEU A 1 72 ? -13.876 -1.697 6.178 1.00 90.44 72 LEU A O 1
ATOM 596 N N . ALA A 1 73 ? -11.751 -1.119 6.620 1.00 89.69 73 ALA A N 1
ATOM 597 C CA . ALA A 1 73 ? -11.292 -2.486 6.852 1.00 89.69 73 ALA A CA 1
ATOM 598 C C . ALA A 1 73 ? -11.970 -3.113 8.082 1.00 89.69 73 ALA A C 1
ATOM 600 O O . ALA A 1 73 ? -12.379 -4.269 8.039 1.00 89.69 73 ALA A O 1
ATOM 601 N N . LEU A 1 74 ? -12.151 -2.349 9.164 1.00 90.25 74 LEU A N 1
ATOM 602 C CA . LEU A 1 74 ? -12.864 -2.801 10.363 1.00 90.25 74 LEU A CA 1
ATOM 603 C C . LEU A 1 74 ? -14.356 -3.019 10.099 1.00 90.25 74 LEU A C 1
ATOM 605 O O . LEU A 1 74 ? -14.935 -3.958 10.637 1.00 90.25 74 LEU A O 1
ATOM 609 N N . PHE A 1 75 ? -14.971 -2.181 9.262 1.00 89.31 75 PHE A N 1
ATOM 610 C CA . PHE A 1 75 ? -16.377 -2.321 8.886 1.00 89.31 75 PHE A CA 1
ATOM 611 C C . PHE A 1 75 ? -16.647 -3.582 8.050 1.00 89.31 75 PHE A C 1
ATOM 613 O O . PHE A 1 75 ? -17.697 -4.203 8.190 1.00 89.31 75 PHE A O 1
ATOM 620 N N . THR A 1 76 ? -15.703 -3.962 7.187 1.00 89.00 76 THR A N 1
ATOM 621 C CA . THR A 1 76 ? -15.818 -5.130 6.293 1.00 89.00 76 THR A CA 1
ATOM 622 C C . THR A 1 76 ? -15.280 -6.427 6.904 1.00 89.00 76 THR A C 1
ATOM 624 O O . THR A 1 76 ? -15.522 -7.512 6.365 1.00 89.00 76 THR A O 1
ATOM 627 N N . ALA A 1 77 ? -14.559 -6.338 8.025 1.00 87.38 77 ALA A N 1
ATOM 628 C CA . ALA A 1 77 ? -14.006 -7.487 8.725 1.00 87.38 77 ALA A CA 1
ATOM 629 C C . ALA A 1 77 ? -15.107 -8.346 9.376 1.00 87.38 77 ALA A C 1
ATOM 631 O O . ALA A 1 77 ? -16.062 -7.815 9.950 1.00 87.38 77 ALA A O 1
ATOM 632 N N . PRO A 1 78 ? -14.967 -9.685 9.366 1.00 85.12 78 PRO A N 1
ATOM 633 C CA . PRO A 1 78 ? -15.896 -10.549 10.075 1.00 85.12 78 PRO A CA 1
ATOM 634 C C . PRO A 1 78 ? -15.789 -10.331 11.591 1.00 85.12 78 PRO A C 1
ATOM 636 O O . PRO A 1 78 ? -14.702 -10.288 12.169 1.00 85.12 78 PRO A O 1
ATOM 639 N N . THR A 1 79 ? -16.932 -10.252 12.271 1.00 82.19 79 THR A N 1
ATOM 640 C CA . THR A 1 79 ? -16.995 -10.019 13.726 1.00 82.19 79 THR A CA 1
ATOM 641 C C . THR A 1 79 ? -16.327 -11.126 14.544 1.00 82.19 79 THR A C 1
ATOM 643 O O . THR A 1 79 ? -15.915 -10.885 15.674 1.00 82.19 79 THR A O 1
ATOM 646 N N . SER A 1 80 ? -16.143 -12.316 13.965 1.00 82.44 80 SER A N 1
ATOM 647 C CA . SER A 1 80 ? -15.459 -13.451 14.593 1.00 82.44 80 SER A CA 1
ATOM 648 C C . SER A 1 80 ? -13.983 -13.194 14.909 1.00 82.44 80 SER A C 1
ATOM 650 O O . SER A 1 80 ? -13.445 -13.823 15.816 1.00 82.44 80 SER A O 1
ATOM 652 N N . ILE A 1 81 ? -13.320 -12.293 14.176 1.00 82.06 81 ILE A N 1
ATOM 653 C CA . ILE A 1 81 ? -11.909 -11.936 14.410 1.00 82.06 81 ILE A CA 1
ATOM 654 C C . ILE A 1 81 ? -11.751 -10.593 15.132 1.00 82.06 81 ILE A C 1
ATOM 656 O O . ILE A 1 81 ? -10.660 -10.254 15.597 1.00 82.06 81 ILE A O 1
ATOM 660 N N . LEU A 1 82 ? -12.833 -9.816 15.217 1.00 85.19 82 LEU A N 1
ATOM 661 C CA . LEU A 1 82 ? -12.818 -8.442 15.693 1.00 85.19 82 LEU A CA 1
ATOM 662 C C . LEU A 1 82 ? -12.806 -8.413 17.226 1.00 85.19 82 LEU A C 1
ATOM 664 O O . LEU A 1 82 ? -13.835 -8.291 17.885 1.00 85.19 82 LEU A O 1
ATOM 668 N N . THR A 1 83 ? -11.618 -8.541 17.811 1.00 89.81 83 THR A N 1
ATOM 669 C CA . THR A 1 83 ? -11.432 -8.400 19.261 1.00 89.81 83 THR A CA 1
ATOM 670 C C . THR A 1 83 ? -11.056 -6.959 19.627 1.00 89.81 83 THR A C 1
ATOM 672 O O . THR A 1 83 ? -10.320 -6.314 18.877 1.00 89.81 83 THR A O 1
ATOM 675 N N . PRO A 1 84 ? -11.462 -6.439 20.803 1.00 89.44 84 PRO A N 1
ATOM 676 C CA . PRO A 1 84 ? -11.053 -5.102 21.252 1.00 89.44 84 PRO A CA 1
ATOM 677 C C . PRO A 1 84 ? -9.529 -4.920 21.285 1.00 89.44 84 PRO A C 1
ATOM 679 O O . PRO A 1 84 ? -9.014 -3.851 20.965 1.00 89.44 84 PRO A O 1
ATOM 682 N N . LYS A 1 85 ? -8.797 -5.996 21.608 1.00 88.81 85 LYS A N 1
ATOM 683 C CA . LYS A 1 85 ? -7.331 -6.018 21.599 1.00 88.81 85 LYS A CA 1
ATOM 684 C C . LYS A 1 85 ? -6.761 -5.808 20.193 1.00 88.81 85 LYS A C 1
ATOM 686 O O . LYS A 1 85 ? -5.812 -5.044 20.045 1.00 88.81 85 LYS A O 1
ATOM 691 N N . LEU A 1 86 ? -7.355 -6.431 19.172 1.00 87.62 86 LEU A N 1
ATOM 692 C CA . LEU A 1 86 ? -6.966 -6.233 17.774 1.00 87.62 86 LEU A CA 1
ATOM 693 C C . LEU A 1 86 ? -7.228 -4.792 17.320 1.00 87.62 86 LEU A C 1
ATOM 695 O O . LEU A 1 86 ? -6.365 -4.185 16.694 1.00 87.62 86 LEU A O 1
ATOM 699 N N . ILE A 1 87 ? -8.387 -4.226 17.674 1.00 90.25 87 ILE A N 1
ATOM 700 C CA . ILE A 1 87 ? -8.731 -2.838 17.328 1.00 90.25 87 ILE A C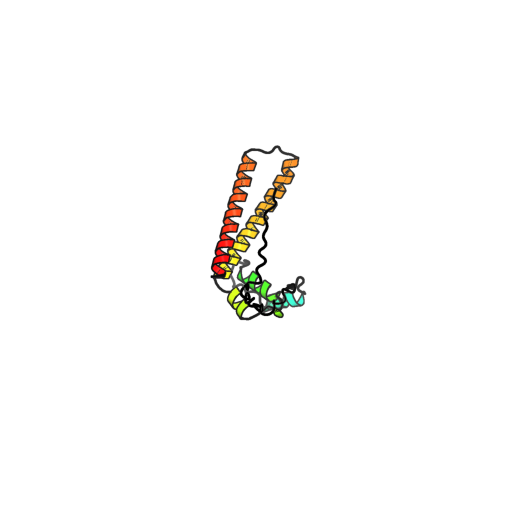A 1
ATOM 701 C C . ILE A 1 87 ? -7.725 -1.871 17.957 1.00 90.25 87 ILE A C 1
ATOM 703 O O . ILE A 1 87 ? -7.222 -0.978 17.278 1.00 90.25 87 ILE A O 1
ATOM 707 N N . HIS A 1 88 ? -7.391 -2.061 19.235 1.00 91.44 88 HIS A N 1
ATOM 708 C CA . HIS A 1 88 ? -6.408 -1.225 19.921 1.00 91.44 88 HIS A CA 1
ATOM 709 C C . HIS A 1 88 ? -5.008 -1.353 19.301 1.00 91.44 88 HIS A C 1
ATOM 711 O O . HIS A 1 88 ? -4.347 -0.349 19.035 1.00 91.44 88 HIS A O 1
ATOM 717 N N . MET A 1 89 ? -4.590 -2.581 18.986 1.00 89.88 89 MET A N 1
ATOM 718 C CA . MET A 1 89 ? -3.327 -2.848 18.297 1.00 89.88 89 MET A CA 1
ATOM 719 C C . MET A 1 89 ? -3.263 -2.137 16.935 1.00 89.88 89 MET A C 1
ATOM 721 O O . MET A 1 89 ? -2.248 -1.526 16.614 1.00 89.88 89 MET A O 1
ATOM 725 N N . LEU A 1 90 ? -4.356 -2.135 16.162 1.00 90.50 90 LEU A N 1
ATOM 726 C CA . LEU A 1 90 ? -4.425 -1.461 14.859 1.00 90.50 90 LEU A CA 1
ATOM 727 C C . LEU A 1 90 ? -4.249 0.069 14.959 1.00 90.50 90 LEU A C 1
ATOM 729 O O . LEU A 1 90 ? -3.805 0.707 14.007 1.00 90.50 90 LEU A O 1
ATOM 733 N N . HIS A 1 91 ? -4.585 0.662 16.106 1.00 91.38 91 HIS A N 1
ATOM 734 C CA . HIS A 1 91 ? -4.424 2.097 16.377 1.00 91.38 91 HIS A CA 1
ATOM 735 C C . HIS A 1 91 ? -3.092 2.447 17.054 1.00 91.38 91 HIS A C 1
ATOM 737 O O . HIS A 1 91 ? -2.851 3.604 17.390 1.00 91.38 91 HIS A O 1
ATOM 743 N N . THR A 1 92 ? -2.212 1.469 17.270 1.00 93.38 92 THR A N 1
ATOM 744 C CA . THR A 1 92 ? -0.893 1.718 17.858 1.00 93.38 92 THR A CA 1
ATOM 745 C C . THR A 1 92 ? 0.021 2.386 16.823 1.00 93.38 92 THR A C 1
ATOM 747 O O . THR A 1 92 ? 0.042 1.954 15.666 1.00 93.38 92 THR A O 1
ATOM 750 N N . PRO A 1 93 ? 0.841 3.386 17.206 1.00 92.38 93 PRO A N 1
ATOM 751 C CA . PRO A 1 93 ? 1.711 4.102 16.271 1.00 92.38 93 PRO A CA 1
ATOM 752 C C . PRO A 1 93 ? 2.678 3.187 15.506 1.00 92.38 93 PRO A C 1
ATOM 754 O O . PRO A 1 93 ? 3.048 3.507 14.381 1.00 92.38 93 PRO A O 1
ATOM 757 N N . THR A 1 94 ? 3.082 2.051 16.080 1.00 91.88 94 THR A N 1
ATOM 758 C CA . THR A 1 94 ? 3.950 1.064 15.418 1.00 91.88 94 THR A CA 1
ATOM 759 C C . THR A 1 94 ? 3.270 0.433 14.201 1.00 91.88 94 THR A C 1
ATOM 761 O O . THR A 1 94 ? 3.847 0.404 13.117 1.00 91.88 94 THR A O 1
ATOM 764 N N . ILE A 1 95 ? 2.007 0.012 14.341 1.00 93.06 95 ILE A N 1
ATOM 765 C CA . ILE A 1 95 ? 1.217 -0.517 13.221 1.00 93.06 95 ILE A CA 1
ATOM 766 C C . ILE A 1 95 ? 0.934 0.572 12.192 1.00 93.06 95 ILE A C 1
ATOM 768 O O . ILE A 1 95 ? 0.987 0.309 10.994 1.00 93.06 95 ILE A O 1
ATOM 772 N N . GLU A 1 96 ? 0.679 1.807 12.623 1.00 93.69 96 GLU A N 1
ATOM 773 C CA . GLU A 1 96 ? 0.459 2.899 11.675 1.00 93.69 96 GLU A CA 1
ATOM 774 C C . GLU A 1 96 ? 1.687 3.182 10.808 1.00 93.69 96 GLU A C 1
ATOM 776 O O . GLU A 1 96 ? 1.542 3.411 9.607 1.00 93.69 96 GLU A O 1
ATOM 781 N N . ARG A 1 97 ? 2.897 3.136 11.380 1.00 94.44 97 ARG A N 1
ATOM 782 C CA . ARG A 1 97 ? 4.144 3.266 10.610 1.00 94.44 97 ARG A CA 1
ATOM 783 C C . ARG A 1 97 ? 4.320 2.107 9.639 1.00 94.44 97 ARG A C 1
ATOM 785 O O . ARG A 1 97 ? 4.595 2.350 8.466 1.00 94.44 97 ARG A O 1
ATOM 792 N N . PHE A 1 98 ? 4.078 0.880 10.098 1.00 95.12 98 PHE A N 1
ATOM 793 C CA . PHE A 1 98 ? 4.125 -0.306 9.247 1.00 95.12 98 PHE A CA 1
ATOM 794 C C . PHE A 1 98 ? 3.144 -0.211 8.071 1.00 95.12 98 PHE A C 1
ATOM 796 O O . PHE A 1 98 ? 3.544 -0.390 6.924 1.00 95.12 98 PHE A O 1
ATOM 803 N N . LEU A 1 99 ? 1.881 0.148 8.322 1.00 95.31 99 LEU A N 1
ATOM 804 C CA . LEU A 1 99 ? 0.876 0.308 7.270 1.00 95.31 99 LEU A CA 1
ATOM 805 C C . LEU A 1 99 ? 1.254 1.417 6.283 1.00 95.31 99 LEU A C 1
ATOM 807 O O . LEU A 1 99 ? 1.074 1.241 5.083 1.00 95.31 99 LEU A O 1
ATOM 811 N N . ARG A 1 100 ? 1.817 2.539 6.751 1.00 95.19 100 ARG A N 1
ATOM 812 C CA . ARG A 1 100 ? 2.310 3.608 5.862 1.00 95.19 100 ARG A CA 1
ATOM 813 C C . ARG A 1 100 ? 3.454 3.126 4.976 1.00 95.19 100 ARG A C 1
ATOM 815 O O . ARG A 1 100 ? 3.420 3.386 3.776 1.00 95.19 100 ARG A O 1
ATOM 822 N N . ALA A 1 101 ? 4.429 2.417 5.544 1.00 96.06 101 ALA A N 1
ATOM 823 C CA . ALA A 1 101 ? 5.531 1.832 4.784 1.00 96.06 101 ALA A CA 1
ATOM 824 C C . ALA A 1 101 ? 5.018 0.820 3.748 1.00 96.06 101 ALA A C 1
ATOM 826 O O . ALA A 1 101 ? 5.452 0.836 2.598 1.00 96.06 101 ALA A O 1
ATOM 827 N N . LEU A 1 102 ? 4.045 -0.012 4.131 1.00 96.31 102 LEU A N 1
ATOM 828 C CA . LEU A 1 102 ? 3.439 -1.000 3.244 1.00 96.31 102 LEU A CA 1
ATOM 829 C C . LEU A 1 102 ? 2.673 -0.342 2.090 1.00 96.31 102 LEU A C 1
ATOM 831 O O . LEU A 1 102 ? 2.864 -0.722 0.939 1.00 96.31 102 LEU A O 1
ATOM 835 N N . ILE A 1 103 ? 1.851 0.670 2.381 1.00 95.81 103 ILE A N 1
ATOM 836 C CA . ILE A 1 103 ? 1.126 1.437 1.359 1.00 95.81 103 ILE A CA 1
ATOM 837 C C . ILE A 1 103 ? 2.111 2.100 0.394 1.00 95.81 103 ILE A C 1
ATOM 839 O O . ILE A 1 103 ? 1.903 2.031 -0.815 1.00 95.81 103 ILE A O 1
ATOM 843 N N . LEU A 1 104 ? 3.194 2.696 0.905 1.00 96.06 104 LEU A N 1
ATOM 844 C CA . LEU A 1 104 ? 4.231 3.315 0.078 1.00 96.06 104 LEU A CA 1
ATOM 845 C C . LEU A 1 104 ? 4.902 2.294 -0.851 1.00 96.06 104 LEU A C 1
ATOM 847 O O . LEU A 1 104 ? 5.030 2.551 -2.046 1.00 96.06 104 LEU A O 1
ATOM 851 N N . TYR A 1 105 ? 5.273 1.125 -0.323 1.00 97.19 105 TYR A N 1
ATOM 852 C CA . TYR A 1 105 ? 5.837 0.036 -1.119 1.00 97.19 105 TYR A CA 1
ATOM 853 C C . TYR A 1 105 ? 4.869 -0.430 -2.213 1.00 97.19 105 TYR A C 1
ATOM 855 O O . TYR A 1 105 ? 5.259 -0.523 -3.374 1.00 97.19 105 TYR A O 1
ATOM 863 N N . CYS A 1 106 ? 3.601 -0.682 -1.872 1.00 96.88 106 CYS A N 1
ATOM 864 C CA . CYS A 1 106 ? 2.590 -1.110 -2.838 1.00 96.88 106 CYS A CA 1
ATOM 865 C C . CYS A 1 106 ? 2.338 -0.051 -3.918 1.00 96.88 106 CYS A C 1
ATOM 867 O O . CYS A 1 106 ? 2.263 -0.393 -5.097 1.00 96.88 106 CYS A O 1
ATOM 869 N N . ALA A 1 107 ? 2.234 1.224 -3.535 1.00 96.06 107 ALA A N 1
ATOM 870 C CA . ALA A 1 107 ? 2.029 2.322 -4.473 1.00 96.06 107 ALA A CA 1
ATOM 871 C C . ALA A 1 107 ? 3.194 2.435 -5.465 1.00 96.06 107 ALA A C 1
ATOM 873 O O . ALA A 1 107 ? 2.970 2.476 -6.676 1.00 96.06 107 ALA A O 1
ATOM 874 N N . TYR A 1 108 ? 4.432 2.410 -4.962 1.00 97.06 108 TYR A N 1
ATOM 875 C CA . TYR A 1 108 ? 5.622 2.458 -5.807 1.00 97.06 108 TYR A CA 1
ATOM 876 C C . TYR A 1 108 ? 5.727 1.222 -6.706 1.00 97.06 108 TYR A C 1
ATOM 878 O O . TYR A 1 108 ? 5.942 1.352 -7.906 1.00 97.06 108 TYR A O 1
ATOM 886 N N . TYR A 1 109 ? 5.473 0.027 -6.166 1.00 96.56 109 TYR A N 1
ATOM 887 C CA . TYR A 1 109 ? 5.468 -1.215 -6.937 1.00 96.56 109 TYR A CA 1
ATOM 888 C C . TYR A 1 109 ? 4.474 -1.180 -8.102 1.00 96.56 109 TYR A C 1
ATOM 890 O O . TYR A 1 109 ? 4.834 -1.560 -9.213 1.00 96.56 109 TYR A O 1
ATOM 898 N N . LEU A 1 110 ? 3.245 -0.702 -7.879 1.00 96.62 110 LEU A N 1
ATOM 899 C CA . LEU A 1 110 ? 2.242 -0.582 -8.942 1.00 96.62 110 LEU A CA 1
ATOM 900 C C . LEU A 1 110 ? 2.675 0.416 -10.021 1.00 96.62 110 LEU A C 1
ATOM 902 O O . LEU A 1 110 ? 2.513 0.138 -11.209 1.00 96.62 110 LEU A O 1
ATOM 906 N N . GLN A 1 111 ? 3.263 1.546 -9.622 1.00 95.69 111 GLN A N 1
ATOM 907 C CA . GLN A 1 111 ? 3.798 2.530 -10.560 1.00 95.69 111 GLN A CA 1
ATOM 908 C C . GLN A 1 111 ? 4.940 1.941 -11.398 1.00 95.69 111 GLN A C 1
ATOM 910 O O . GLN A 1 111 ? 4.927 2.059 -12.624 1.00 95.69 111 GLN A O 1
ATOM 915 N N . THR A 1 112 ? 5.895 1.262 -10.760 1.00 95.44 112 THR A N 1
ATOM 916 C CA . THR A 1 112 ? 6.995 0.584 -11.452 1.00 95.44 112 THR A CA 1
ATOM 917 C C . THR A 1 112 ? 6.468 -0.508 -12.376 1.00 95.44 112 THR A C 1
ATOM 919 O O . THR A 1 112 ? 6.888 -0.579 -13.524 1.00 95.44 112 THR A O 1
ATOM 922 N N . ALA A 1 113 ? 5.518 -1.334 -11.935 1.00 95.38 113 ALA A N 1
ATOM 923 C CA . ALA A 1 113 ? 4.945 -2.398 -12.755 1.00 95.38 113 ALA A CA 1
ATOM 924 C C . ALA A 1 113 ? 4.247 -1.852 -14.012 1.00 95.38 113 ALA A C 1
ATOM 926 O O . ALA A 1 113 ? 4.428 -2.402 -15.100 1.00 95.38 113 ALA A O 1
ATOM 927 N N . ALA A 1 114 ? 3.500 -0.751 -13.887 1.00 95.44 114 ALA A N 1
ATOM 928 C CA . ALA A 1 114 ? 2.873 -0.080 -15.023 1.00 95.44 114 ALA A CA 1
ATOM 929 C C . ALA A 1 114 ? 3.917 0.466 -16.014 1.00 95.44 114 ALA A C 1
ATOM 931 O O . ALA A 1 114 ? 3.796 0.257 -17.223 1.00 95.44 114 ALA A O 1
ATOM 932 N N . GLU A 1 115 ? 4.975 1.104 -15.510 1.00 93.69 115 GLU A N 1
ATOM 933 C CA . GLU A 1 115 ? 6.074 1.616 -16.336 1.00 93.69 115 GLU A CA 1
ATOM 934 C C . GLU A 1 115 ? 6.844 0.479 -17.033 1.00 93.69 115 GLU A C 1
ATOM 936 O O . GLU A 1 115 ? 7.123 0.561 -18.229 1.00 93.69 115 GLU A O 1
ATOM 941 N N . MET A 1 116 ? 7.127 -0.625 -16.334 1.00 91.31 116 MET A N 1
ATOM 942 C CA . MET A 1 116 ? 7.779 -1.801 -16.922 1.00 91.31 116 MET A CA 1
ATOM 943 C C . MET A 1 116 ? 6.903 -2.472 -17.981 1.00 91.31 116 MET A C 1
ATOM 945 O O . MET A 1 116 ? 7.408 -2.882 -19.025 1.00 91.31 116 MET A O 1
ATOM 949 N N . SER A 1 117 ? 5.588 -2.543 -17.760 1.00 93.00 117 SER A N 1
ATOM 950 C CA . SER A 1 117 ? 4.639 -3.061 -18.751 1.00 93.00 117 SER A CA 1
ATOM 951 C C . SER A 1 117 ? 4.647 -2.215 -20.028 1.00 93.00 117 SER A C 1
ATOM 953 O O . SER A 1 117 ? 4.756 -2.754 -21.133 1.00 93.00 117 SER A O 1
ATOM 955 N N . LYS A 1 118 ? 4.640 -0.884 -19.885 1.00 91.44 118 LYS A N 1
ATOM 956 C CA . LYS A 1 118 ? 4.774 0.039 -21.015 1.00 91.44 118 LYS A CA 1
ATOM 957 C C . LYS A 1 118 ? 6.089 -0.189 -21.763 1.00 91.44 118 LYS A C 1
ATOM 959 O O . LYS A 1 118 ? 6.076 -0.367 -22.979 1.00 91.44 118 LYS A O 1
ATOM 964 N N . ARG A 1 119 ? 7.219 -0.267 -21.059 1.00 87.75 119 ARG A N 1
ATOM 965 C CA . ARG A 1 119 ? 8.537 -0.501 -21.679 1.00 87.75 119 ARG A CA 1
ATOM 966 C C . ARG A 1 119 ? 8.641 -1.843 -22.391 1.00 87.75 119 ARG A C 1
ATOM 968 O O . ARG A 1 119 ? 9.214 -1.901 -23.474 1.00 87.75 119 ARG A O 1
ATOM 975 N N . MET A 1 120 ? 8.043 -2.892 -21.829 1.00 89.12 120 MET A N 1
ATOM 976 C CA . MET A 1 120 ? 7.951 -4.201 -22.477 1.00 89.12 120 MET A CA 1
ATOM 977 C C . MET A 1 120 ? 7.230 -4.098 -23.827 1.00 89.12 120 MET A C 1
ATOM 979 O O . MET A 1 120 ? 7.698 -4.652 -24.817 1.00 89.12 120 MET A O 1
ATOM 983 N N . SER A 1 121 ? 6.129 -3.340 -23.893 1.00 90.31 121 SER A N 1
ATOM 984 C CA . SER A 1 121 ? 5.414 -3.124 -25.158 1.00 90.31 121 SER A CA 1
ATOM 985 C C . SER A 1 121 ? 6.240 -2.328 -26.177 1.00 90.31 121 SER A C 1
ATOM 987 O O . SER A 1 121 ? 6.222 -2.638 -27.366 1.00 90.31 121 SER A O 1
ATOM 989 N N . GLU A 1 122 ? 7.026 -1.345 -25.725 1.00 87.81 122 GLU A N 1
ATOM 990 C CA . GLU A 1 122 ? 7.882 -0.543 -26.605 1.00 87.81 122 GLU A CA 1
ATOM 991 C C . GLU A 1 122 ? 9.062 -1.342 -27.167 1.00 87.81 122 GLU A C 1
ATOM 993 O O . GLU A 1 122 ? 9.460 -1.101 -28.308 1.00 87.81 122 GLU A O 1
ATOM 998 N N . LEU A 1 123 ? 9.583 -2.315 -26.413 1.00 85.94 123 LEU A N 1
ATOM 999 C CA . LEU A 1 123 ? 10.698 -3.176 -26.822 1.00 85.94 123 LEU A CA 1
ATOM 1000 C C . LEU A 1 123 ? 10.378 -4.019 -28.068 1.00 85.94 123 LEU A C 1
ATOM 1002 O O . LEU A 1 123 ? 11.281 -4.385 -28.812 1.00 85.94 123 LEU A O 1
ATOM 1006 N N . ILE A 1 124 ? 9.094 -4.266 -28.348 1.00 84.94 124 ILE A N 1
ATOM 1007 C CA . ILE A 1 124 ? 8.650 -4.907 -29.597 1.00 84.94 124 ILE A CA 1
ATOM 1008 C C . ILE A 1 124 ? 9.024 -4.047 -30.820 1.00 84.94 124 ILE A C 1
ATOM 1010 O O . ILE A 1 124 ? 9.269 -4.571 -31.903 1.00 84.94 124 ILE A O 1
ATOM 1014 N N . SER A 1 125 ? 9.084 -2.724 -30.649 1.00 84.69 125 SER A N 1
ATOM 1015 C CA . SER A 1 125 ? 9.310 -1.746 -31.724 1.00 84.69 125 SER A CA 1
ATOM 1016 C C . SER A 1 125 ? 10.671 -1.042 -31.671 1.00 84.69 125 SER A C 1
ATOM 1018 O O . SER A 1 125 ? 11.127 -0.521 -32.687 1.00 84.69 125 SER A O 1
ATOM 1020 N N . LYS A 1 126 ? 11.321 -0.996 -30.502 1.00 87.00 126 LYS A N 1
ATOM 1021 C CA . LYS A 1 126 ? 12.542 -0.216 -30.249 1.00 87.00 126 LYS A CA 1
ATOM 1022 C C . LYS A 1 126 ? 13.675 -1.101 -29.739 1.00 87.00 126 LYS A C 1
ATOM 1024 O O . LYS A 1 126 ? 13.460 -2.013 -28.949 1.00 87.00 126 LYS A O 1
ATOM 1029 N N . VAL A 1 127 ? 14.903 -0.768 -30.134 1.00 84.88 127 VAL A N 1
ATOM 1030 C CA . VAL A 1 127 ? 16.118 -1.445 -29.660 1.00 84.88 127 VAL A CA 1
ATOM 1031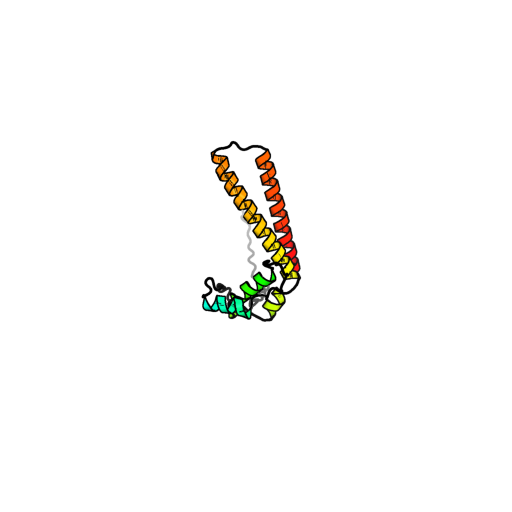 C C . VAL A 1 127 ? 16.473 -0.976 -28.246 1.00 84.88 127 VAL A C 1
ATOM 1033 O O . VAL A 1 127 ? 16.418 0.218 -27.941 1.00 84.88 127 VAL A O 1
ATOM 1036 N N . ARG A 1 128 ? 16.854 -1.922 -27.382 1.00 85.88 128 ARG A N 1
ATOM 1037 C CA . ARG A 1 128 ? 17.281 -1.659 -26.002 1.00 85.88 128 ARG A CA 1
ATOM 1038 C C . ARG A 1 128 ? 18.577 -0.844 -25.976 1.00 85.88 128 ARG A C 1
ATOM 1040 O O . ARG A 1 128 ? 19.492 -1.094 -26.755 1.00 85.88 128 ARG A O 1
ATOM 1047 N N . THR A 1 129 ? 18.663 0.113 -25.055 1.00 87.81 129 THR A N 1
ATOM 1048 C CA . THR A 1 129 ? 19.857 0.950 -24.858 1.00 87.81 129 THR A CA 1
ATOM 1049 C C . THR A 1 129 ? 20.405 0.786 -23.445 1.00 87.81 129 THR A C 1
ATOM 1051 O O . THR A 1 129 ? 19.669 0.417 -22.534 1.00 87.81 129 THR A O 1
ATOM 1054 N N . LEU A 1 130 ? 21.675 1.135 -23.239 1.00 88.50 130 LEU A N 1
ATOM 1055 C CA . LEU A 1 130 ? 22.346 1.061 -21.931 1.00 88.50 130 LEU A CA 1
ATOM 1056 C C . LEU A 1 130 ? 21.677 1.956 -20.864 1.00 88.50 130 LEU A C 1
ATOM 1058 O O . LEU A 1 130 ? 21.712 1.674 -19.668 1.00 88.50 130 LEU A O 1
ATOM 1062 N N . ASN A 1 131 ? 20.990 3.018 -21.301 1.00 87.12 131 ASN A N 1
ATOM 1063 C CA . ASN A 1 131 ? 20.171 3.858 -20.427 1.00 87.12 131 ASN A CA 1
ATOM 1064 C C . ASN A 1 131 ? 18.937 3.124 -19.883 1.00 87.12 131 ASN A C 1
ATOM 1066 O O . ASN A 1 131 ? 18.489 3.445 -18.784 1.00 87.12 131 ASN A O 1
ATOM 1070 N N . CYS A 1 132 ? 18.391 2.150 -20.619 1.00 86.69 132 CYS A N 1
ATOM 1071 C CA . CYS A 1 132 ? 17.284 1.324 -20.139 1.00 86.69 132 CYS A CA 1
ATOM 1072 C C . CYS A 1 132 ? 17.724 0.505 -18.923 1.00 86.69 132 CYS A C 1
ATOM 1074 O O . CYS A 1 132 ? 17.041 0.545 -17.903 1.00 86.69 132 CYS A O 1
ATOM 1076 N N . ASP A 1 133 ? 18.893 -0.140 -19.006 1.00 88.81 133 ASP A N 1
ATOM 1077 C CA . ASP A 1 133 ? 19.454 -0.943 -17.914 1.00 88.81 133 ASP A CA 1
ATOM 1078 C C . ASP A 1 133 ? 19.687 -0.090 -16.662 1.00 88.81 133 ASP A C 1
ATOM 1080 O O . ASP A 1 133 ? 19.313 -0.479 -15.559 1.00 88.81 133 ASP A O 1
ATOM 1084 N N . ARG A 1 134 ? 20.235 1.122 -16.831 1.00 92.88 134 ARG A N 1
ATOM 1085 C CA . ARG A 1 134 ? 20.456 2.050 -15.712 1.00 92.88 134 ARG A CA 1
ATOM 1086 C C . ARG A 1 134 ? 19.158 2.392 -14.976 1.00 92.88 134 ARG A C 1
ATOM 1088 O O . ARG A 1 134 ? 19.142 2.395 -13.752 1.00 92.88 134 ARG A O 1
ATOM 1095 N N . ILE A 1 135 ? 18.087 2.686 -15.713 1.00 91.69 135 ILE A N 1
ATOM 1096 C CA . ILE A 1 135 ? 16.798 3.052 -15.112 1.00 91.69 135 ILE A CA 1
ATOM 1097 C C . ILE A 1 135 ? 16.132 1.835 -14.450 1.00 91.69 135 ILE A C 1
ATOM 1099 O O . ILE A 1 135 ? 15.517 1.968 -13.398 1.00 91.69 135 ILE A O 1
ATOM 1103 N N . GLU A 1 136 ? 16.235 0.651 -15.054 1.00 92.25 136 GLU A N 1
ATOM 1104 C CA . GLU A 1 136 ? 15.692 -0.577 -14.462 1.00 92.25 136 GLU A CA 1
ATOM 1105 C C . GLU A 1 136 ? 16.396 -0.938 -13.151 1.00 92.25 136 GLU A C 1
ATOM 1107 O O . GLU A 1 136 ? 15.717 -1.252 -12.173 1.00 92.25 136 GLU A O 1
ATOM 1112 N N . ASN A 1 137 ? 17.723 -0.791 -13.100 1.00 94.38 137 ASN A N 1
ATOM 1113 C CA . ASN A 1 137 ? 18.492 -0.964 -11.870 1.00 94.38 137 ASN A CA 1
ATOM 1114 C C . ASN A 1 137 ? 18.073 0.048 -10.794 1.00 94.38 137 ASN A C 1
ATOM 1116 O O . ASN A 1 137 ? 17.844 -0.338 -9.656 1.00 94.38 137 ASN A O 1
ATOM 1120 N N . GLU A 1 138 ? 17.869 1.319 -11.154 1.00 95.38 138 GLU A N 1
ATOM 1121 C CA . GLU A 1 138 ? 17.397 2.342 -10.210 1.00 95.38 138 GLU A CA 1
ATOM 1122 C C . GLU A 1 138 ? 16.016 1.993 -9.623 1.00 95.38 138 GLU A C 1
ATOM 1124 O O . GLU A 1 138 ? 15.797 2.101 -8.416 1.00 95.38 138 GLU A O 1
ATOM 1129 N N . PHE A 1 139 ? 15.078 1.515 -10.447 1.00 95.06 139 PHE A N 1
ATOM 1130 C CA . PHE A 1 139 ? 13.785 1.028 -9.958 1.00 95.06 139 PHE A CA 1
ATOM 1131 C C . PHE A 1 139 ? 13.924 -0.191 -9.040 1.00 95.06 139 PHE A C 1
ATOM 1133 O O . PHE A 1 139 ? 13.203 -0.297 -8.045 1.00 95.06 139 PHE A O 1
ATOM 1140 N N . GLN A 1 140 ? 14.830 -1.111 -9.374 1.00 95.12 140 GLN A N 1
ATOM 1141 C CA . GLN A 1 140 ? 15.102 -2.300 -8.575 1.00 95.12 140 GLN A CA 1
ATOM 1142 C C . GLN A 1 140 ? 15.684 -1.938 -7.203 1.00 95.12 140 GLN A C 1
ATOM 1144 O O . GLN A 1 140 ? 15.201 -2.460 -6.195 1.00 95.12 140 GLN A O 1
ATOM 1149 N N . ASP A 1 141 ? 16.661 -1.035 -7.158 1.00 97.12 141 ASP A N 1
ATOM 1150 C CA . ASP A 1 141 ? 17.303 -0.574 -5.925 1.00 97.12 141 ASP A CA 1
ATOM 1151 C C . ASP A 1 141 ? 16.291 0.145 -5.024 1.00 97.12 141 ASP A C 1
ATOM 1153 O O . ASP A 1 141 ? 16.117 -0.220 -3.860 1.00 97.12 141 ASP A O 1
ATOM 1157 N N . ASN A 1 142 ? 15.501 1.063 -5.589 1.00 96.69 142 ASN A N 1
ATOM 1158 C CA . ASN A 1 142 ? 14.436 1.751 -4.856 1.00 96.69 142 ASN A CA 1
ATOM 1159 C C . ASN A 1 142 ? 13.387 0.773 -4.286 1.00 96.69 142 ASN A C 1
ATOM 1161 O O . ASN A 1 142 ? 12.919 0.930 -3.154 1.00 96.69 142 ASN A O 1
ATOM 1165 N N . LEU A 1 143 ? 13.009 -0.266 -5.042 1.00 96.62 143 LEU A N 1
ATOM 1166 C CA . LEU A 1 143 ? 12.107 -1.314 -4.550 1.00 96.62 143 LEU A CA 1
ATOM 1167 C C . LEU A 1 143 ? 12.736 -2.152 -3.432 1.00 96.62 143 LEU A C 1
ATOM 1169 O O . LEU A 1 143 ? 12.019 -2.576 -2.519 1.00 96.62 143 LEU A O 1
ATOM 1173 N N . ALA A 1 144 ? 14.042 -2.416 -3.498 1.00 97.38 144 ALA A N 1
ATOM 1174 C CA . ALA A 1 144 ? 14.766 -3.136 -2.457 1.00 97.38 144 ALA A CA 1
ATOM 1175 C C . ALA A 1 144 ? 14.799 -2.332 -1.147 1.00 97.38 144 ALA A C 1
ATOM 1177 O O . ALA A 1 144 ? 14.474 -2.884 -0.092 1.00 97.38 144 ALA A O 1
ATOM 1178 N N . ASP A 1 145 ? 15.068 -1.029 -1.224 1.00 97.56 145 ASP A N 1
ATOM 1179 C CA . ASP A 1 145 ? 15.068 -0.123 -0.071 1.00 97.56 145 ASP A CA 1
ATOM 1180 C C . ASP A 1 145 ? 13.687 -0.024 0.584 1.00 97.56 145 ASP A C 1
ATOM 1182 O O . ASP A 1 145 ? 13.552 -0.135 1.807 1.00 97.56 145 ASP A O 1
ATOM 1186 N N . LEU A 1 146 ? 12.625 0.101 -0.218 1.00 97.00 146 LEU A N 1
ATOM 1187 C CA . LEU A 1 146 ? 11.257 0.109 0.304 1.00 97.00 146 LEU A CA 1
ATOM 1188 C C . LEU A 1 146 ? 10.877 -1.233 0.943 1.00 97.00 146 LEU A C 1
ATOM 1190 O O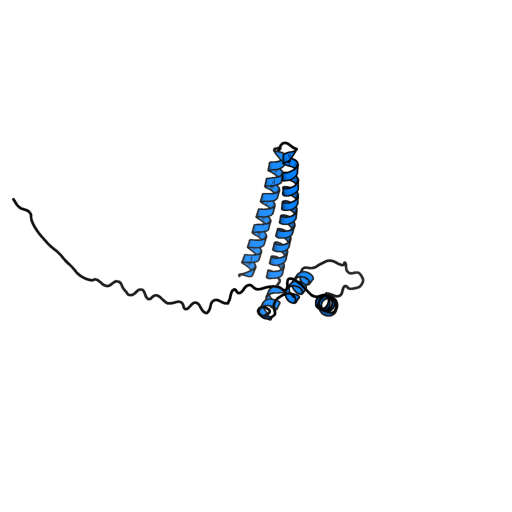 . LEU A 1 146 ? 10.214 -1.254 1.982 1.00 97.00 146 LEU A O 1
ATOM 1194 N N . ARG A 1 147 ? 11.321 -2.362 0.377 1.00 96.44 147 ARG A N 1
ATOM 1195 C CA . ARG A 1 147 ? 11.107 -3.686 0.982 1.00 96.44 147 ARG A CA 1
ATOM 1196 C C . ARG A 1 147 ? 11.817 -3.801 2.331 1.00 96.44 147 ARG A C 1
ATOM 1198 O O . ARG A 1 147 ? 11.238 -4.342 3.275 1.00 96.44 147 ARG A O 1
ATOM 1205 N N . LEU A 1 148 ? 13.036 -3.273 2.436 1.00 97.25 148 LEU A N 1
ATOM 1206 C CA . LEU A 1 148 ? 13.784 -3.223 3.690 1.00 97.25 148 LEU A CA 1
ATOM 1207 C C . LEU A 1 148 ? 13.078 -2.341 4.729 1.00 97.25 148 LEU A C 1
ATOM 1209 O O . LEU A 1 148 ? 12.979 -2.733 5.891 1.00 97.25 148 LEU A O 1
ATOM 1213 N N . LEU A 1 149 ? 12.531 -1.194 4.317 1.00 96.88 149 LEU A N 1
ATOM 1214 C CA . LEU A 1 149 ? 11.749 -0.319 5.191 1.00 96.88 149 LEU A CA 1
ATOM 1215 C C . LEU A 1 149 ? 10.523 -1.041 5.768 1.00 96.88 149 LEU A C 1
ATOM 1217 O O . LEU A 1 149 ? 10.298 -0.994 6.977 1.00 96.88 149 LEU A O 1
ATOM 1221 N N . VAL A 1 150 ? 9.758 -1.750 4.932 1.00 96.88 150 VAL A N 1
ATOM 1222 C CA . VAL A 1 150 ? 8.608 -2.549 5.392 1.00 96.88 150 VAL A CA 1
ATOM 1223 C C . VAL A 1 150 ? 9.055 -3.631 6.376 1.00 96.88 150 VAL A C 1
ATOM 1225 O O . VAL A 1 150 ? 8.434 -3.795 7.425 1.00 96.88 150 VAL A O 1
ATOM 1228 N N . ALA A 1 151 ? 10.146 -4.340 6.075 1.00 96.12 151 ALA A N 1
ATOM 1229 C CA . ALA A 1 151 ? 10.689 -5.372 6.956 1.00 96.12 151 ALA A CA 1
ATOM 1230 C C . ALA A 1 151 ? 11.125 -4.803 8.315 1.00 96.12 151 ALA A C 1
ATOM 1232 O O . ALA A 1 151 ? 10.823 -5.388 9.353 1.00 96.12 151 ALA A O 1
ATOM 1233 N N . LYS A 1 152 ? 11.778 -3.636 8.327 1.00 95.94 152 LYS A N 1
ATOM 1234 C CA . LYS A 1 152 ? 12.173 -2.936 9.553 1.00 95.94 152 LYS A CA 1
ATOM 1235 C C . LYS A 1 152 ? 10.958 -2.609 10.422 1.00 95.94 152 LYS A C 1
ATOM 1237 O O . LYS A 1 152 ? 10.958 -2.940 11.605 1.00 95.94 152 LYS A O 1
ATOM 1242 N N . GLU A 1 153 ? 9.930 -1.979 9.854 1.00 95.00 153 GLU A N 1
ATOM 1243 C CA . GLU A 1 153 ? 8.724 -1.620 10.613 1.00 95.00 153 GLU A CA 1
ATOM 1244 C C . GLU A 1 153 ? 7.955 -2.867 11.084 1.00 95.00 153 GLU A C 1
ATOM 1246 O O . GLU A 1 153 ? 7.397 -2.871 12.180 1.00 95.00 153 GLU A O 1
ATOM 1251 N N . TYR A 1 154 ? 7.987 -3.960 10.312 1.00 93.25 154 TYR A N 1
ATOM 1252 C CA . TYR A 1 154 ? 7.420 -5.245 10.724 1.00 93.25 154 TYR A CA 1
ATOM 1253 C C . TYR A 1 154 ? 8.156 -5.852 11.926 1.00 93.25 154 TYR A C 1
ATOM 1255 O O . TYR A 1 154 ? 7.520 -6.283 12.886 1.00 93.25 154 TYR A O 1
ATOM 1263 N N . CYS A 1 155 ? 9.490 -5.844 11.920 1.00 93.88 155 CYS A N 1
ATOM 1264 C CA . CYS A 1 155 ? 10.281 -6.302 13.063 1.00 93.88 155 CYS A CA 1
ATOM 1265 C C . CYS A 1 155 ? 10.020 -5.447 14.308 1.00 93.88 155 CYS A C 1
ATOM 1267 O O . CYS A 1 155 ? 9.851 -5.996 15.390 1.00 93.88 155 CYS A O 1
ATOM 1269 N N . MET A 1 156 ? 9.920 -4.122 14.155 1.00 91.25 156 MET A N 1
ATOM 1270 C CA . MET A 1 156 ? 9.585 -3.214 15.260 1.00 91.25 156 MET A CA 1
ATOM 1271 C C . MET A 1 156 ? 8.199 -3.472 15.851 1.00 91.25 156 MET A C 1
ATOM 1273 O O . MET A 1 156 ? 7.983 -3.189 17.021 1.00 91.25 156 MET A O 1
ATOM 1277 N N . PHE A 1 157 ? 7.258 -3.983 15.058 1.00 87.38 157 PHE A N 1
ATOM 1278 C CA . PHE A 1 157 ? 5.943 -4.389 15.548 1.00 87.38 157 PHE A CA 1
ATOM 1279 C C . PHE A 1 157 ? 5.985 -5.671 16.395 1.00 87.38 157 PHE A C 1
ATOM 1281 O O . PHE A 1 157 ? 5.167 -5.822 17.300 1.00 87.38 157 PHE A O 1
ATOM 1288 N N . LEU A 1 158 ? 6.904 -6.593 16.104 1.00 83.88 158 LEU A N 1
ATOM 1289 C CA . LEU A 1 158 ? 7.004 -7.873 16.813 1.00 83.88 158 LEU A CA 1
ATOM 1290 C C . LEU A 1 158 ? 7.747 -7.789 18.156 1.00 83.88 158 LEU A C 1
ATOM 1292 O O . LEU A 1 158 ? 7.626 -8.720 18.953 1.00 83.88 158 LEU A O 1
ATOM 1296 N N . ILE A 1 159 ? 8.526 -6.725 18.368 1.00 75.06 159 ILE A N 1
ATOM 1297 C CA . ILE A 1 159 ? 9.296 -6.447 19.592 1.00 75.06 159 ILE A CA 1
ATOM 1298 C C . ILE A 1 159 ? 8.398 -5.755 20.618 1.00 75.06 159 ILE A C 1
ATOM 1300 O O . ILE A 1 159 ? 8.389 -6.220 21.779 1.00 75.06 159 ILE A O 1
#

Secondary structure (DSSP, 8-state):
-------------------------------------S---HHHHHHHHHHTSPPPPTT------HHHHHHHHHHHS-TTT--HHHHHHHTSHHHHHHHHHHHHHHHHHHHHHHHHHHHHHHHTTS---HHHHHHHHHHHHHHHHHHHHHHHHHHHHH-

pLDDT: mean 80.66, std 18.86, range [34.97, 97.56]